Protein AF-A0A4Z2FKM9-F1 (afdb_monomer_lite)

Radius of gyration: 18.39 Å; chains: 1; bounding box: 36×56×49 Å

Sequence (130 aa):
MAAPAGRSVVFVTGNAKKLEEVIQILGDRFPYKLVSKKIDLPEYQGEPDEISIQKCKEAAQQIDGPVIVEDTCLCFKALGGLPGPYIYAELPKEVKNTISHRYRALAAMSEHFSQNNNTSPQEKKKKQED

Foldseek 3Di:
DQDDQEAEEEEEDPDPVLVVVLCVLLDPLQRHHYHYDHDDFDQDDDAPVVRLVVRLVVVCVVVVDHYDYDQDFDADVVVVGPPGSVPPDPDPPVVCVVPDCSSVVSNVVSVVNSVVSPDDPDDPPDPDDD

pLDDT: mean 80.51, std 17.55, range [37.91, 97.44]

Secondary structure (DSSP, 8-state):
-PPPTT-EEEEE-S-HHHHHHHHHHHGGGSSSEEEEE--------S-HHHHHHHHHHHHHHHHTS-EE-----EE-GGGTT-EETT------HHHHHHH--HHHHHHHHHHHHHHHTS------------

Structure (mmCIF, N/CA/C/O backbone):
data_AF-A0A4Z2FKM9-F1
#
_entry.id   AF-A0A4Z2FKM9-F1
#
loop_
_atom_site.group_PDB
_atom_site.id
_atom_site.type_symbol
_atom_site.label_atom_id
_atom_site.label_alt_id
_atom_site.label_comp_id
_atom_site.label_asym_id
_atom_site.label_entity_id
_atom_site.label_seq_id
_atom_site.pdbx_PDB_ins_code
_atom_site.Cartn_x
_atom_site.Cartn_y
_atom_site.Cartn_z
_atom_site.occupancy
_atom_site.B_iso_or_equiv
_atom_site.auth_seq_id
_atom_site.auth_comp_id
_atom_site.auth_asym_id
_atom_site.auth_atom_id
_atom_site.pdbx_PDB_model_num
ATOM 1 N N . MET A 1 1 ? -3.529 13.451 24.192 1.00 37.91 1 MET A N 1
ATOM 2 C CA . MET A 1 1 ? -4.665 12.567 24.510 1.00 37.91 1 MET A CA 1
ATOM 3 C C . MET A 1 1 ? -4.258 11.173 24.077 1.00 37.91 1 MET A C 1
ATOM 5 O O . MET A 1 1 ? -3.877 11.035 22.923 1.00 37.91 1 MET A O 1
ATOM 9 N N . ALA A 1 2 ? -4.239 10.195 24.985 1.00 38.16 2 ALA A N 1
ATOM 10 C CA . ALA A 1 2 ? -3.937 8.806 24.636 1.00 38.16 2 ALA A CA 1
ATOM 11 C C . ALA A 1 2 ? -4.970 8.303 23.612 1.00 38.16 2 ALA A C 1
ATOM 13 O O . ALA A 1 2 ? -6.164 8.573 23.771 1.00 38.16 2 ALA A O 1
ATOM 14 N N . ALA A 1 3 ? -4.527 7.643 22.539 1.00 41.94 3 ALA A N 1
ATOM 15 C CA . ALA A 1 3 ? -5.438 7.082 21.548 1.00 41.94 3 ALA A CA 1
ATOM 16 C C . ALA A 1 3 ? -6.377 6.075 22.246 1.00 41.94 3 ALA A C 1
ATOM 18 O O . ALA A 1 3 ? -5.893 5.201 22.966 1.00 41.94 3 ALA A O 1
ATOM 19 N N . PRO A 1 4 ? -7.708 6.190 22.096 1.00 48.94 4 PRO A N 1
ATOM 20 C CA . PRO A 1 4 ? -8.625 5.292 22.779 1.00 48.94 4 PRO A CA 1
ATOM 21 C C . PRO A 1 4 ? -8.477 3.879 22.213 1.00 48.94 4 PRO A C 1
ATOM 23 O O . PRO A 1 4 ? -8.456 3.685 20.994 1.00 48.94 4 PRO A O 1
ATOM 26 N N . ALA A 1 5 ? -8.404 2.899 23.112 1.00 47.72 5 ALA A N 1
ATOM 27 C CA . ALA A 1 5 ? -8.501 1.489 22.773 1.00 47.72 5 ALA A CA 1
ATOM 28 C C . ALA A 1 5 ? -9.768 1.244 21.929 1.00 47.72 5 ALA A C 1
ATOM 30 O O . ALA A 1 5 ? -10.861 1.658 22.315 1.00 47.72 5 ALA A O 1
ATOM 31 N N . GLY A 1 6 ? -9.619 0.600 20.764 1.00 60.09 6 GLY A N 1
ATOM 32 C CA . GLY A 1 6 ? -10.752 0.172 19.930 1.00 60.09 6 GLY A CA 1
ATOM 33 C C . GLY A 1 6 ? -10.965 0.907 18.600 1.00 60.09 6 GLY A C 1
ATOM 34 O O . GLY A 1 6 ? -11.980 0.669 17.947 1.00 60.09 6 GLY A O 1
ATOM 35 N N . ARG A 1 7 ? -10.038 1.760 18.140 1.00 81.19 7 ARG A N 1
ATOM 36 C CA . ARG A 1 7 ? -10.101 2.293 16.765 1.00 81.19 7 ARG A CA 1
ATOM 37 C C . ARG A 1 7 ? -9.624 1.261 15.739 1.00 81.19 7 ARG A C 1
ATOM 39 O O . ARG A 1 7 ? -8.613 0.587 15.934 1.00 81.19 7 ARG A O 1
ATOM 46 N N . SER A 1 8 ? -10.391 1.141 14.656 1.00 90.38 8 SER A N 1
ATOM 47 C CA . SER A 1 8 ? -10.109 0.239 13.538 1.00 90.38 8 SER A CA 1
ATOM 48 C C . SER A 1 8 ? -9.359 0.982 12.437 1.00 90.38 8 SER A C 1
ATOM 50 O O . SER A 1 8 ? -9.664 2.145 12.178 1.00 90.38 8 SER A O 1
ATOM 52 N N . VAL A 1 9 ? -8.438 0.304 11.760 1.00 93.12 9 VAL A N 1
ATOM 53 C CA . VAL A 1 9 ? -7.832 0.767 10.509 1.00 93.12 9 VAL A CA 1
ATOM 54 C C . VAL A 1 9 ? -8.047 -0.287 9.434 1.00 93.12 9 VAL A C 1
ATOM 56 O O . VAL A 1 9 ? -7.883 -1.485 9.679 1.00 93.12 9 VAL A O 1
ATOM 59 N N . VAL A 1 10 ? -8.467 0.150 8.250 1.00 95.19 10 VAL A N 1
ATOM 60 C CA . VAL A 1 10 ? -8.765 -0.756 7.145 1.00 95.19 10 VAL A CA 1
ATOM 61 C C . VAL A 1 10 ? -7.507 -0.999 6.320 1.00 95.19 10 VAL A C 1
ATOM 63 O O . VAL A 1 10 ? -6.986 -0.076 5.710 1.00 95.19 10 VAL A O 1
ATOM 66 N N . PHE A 1 11 ? -7.032 -2.239 6.251 1.00 95.00 11 PHE A N 1
ATOM 67 C CA . PHE A 1 11 ? -6.021 -2.636 5.279 1.00 95.00 11 PHE A CA 1
ATOM 68 C C . PHE A 1 11 ? -6.688 -3.011 3.959 1.00 95.00 11 PHE A C 1
ATOM 70 O O . PHE A 1 11 ? -7.409 -4.014 3.870 1.00 95.00 11 PHE A O 1
ATOM 77 N N . VAL A 1 12 ? -6.450 -2.196 2.936 1.00 95.44 12 VAL A N 1
ATOM 78 C CA . VAL A 1 12 ? -7.018 -2.408 1.610 1.00 95.44 12 VAL A CA 1
ATOM 79 C C . VAL A 1 12 ? -6.175 -3.415 0.846 1.00 95.44 12 VAL A C 1
ATOM 81 O O . VAL A 1 12 ? -5.051 -3.136 0.434 1.00 95.44 12 VAL A O 1
ATOM 84 N N . THR A 1 13 ? -6.723 -4.611 0.651 1.00 90.00 13 THR A N 1
ATOM 85 C CA . THR A 1 13 ? -6.070 -5.663 -0.129 1.00 90.00 13 THR A CA 1
ATOM 86 C C . THR A 1 13 ? -7.084 -6.689 -0.620 1.00 90.00 13 THR A C 1
ATOM 88 O O . THR A 1 13 ? -8.037 -7.035 0.076 1.00 90.00 13 THR A O 1
ATOM 91 N N . GLY A 1 14 ? -6.856 -7.221 -1.820 1.00 84.94 14 GLY A N 1
ATOM 92 C CA . GLY A 1 14 ? -7.512 -8.440 -2.300 1.00 84.94 14 GLY A CA 1
ATOM 93 C C . GLY A 1 14 ? -6.681 -9.710 -2.084 1.00 84.94 14 GLY A C 1
ATOM 94 O O . GLY A 1 14 ? -7.133 -10.794 -2.438 1.00 84.94 14 GLY A O 1
ATOM 95 N N . ASN A 1 15 ? -5.459 -9.594 -1.552 1.00 83.12 15 ASN A N 1
ATOM 96 C CA . ASN A 1 15 ? -4.504 -10.695 -1.437 1.00 83.12 15 ASN A CA 1
ATOM 97 C C . ASN A 1 15 ? -4.451 -11.225 0.004 1.00 83.12 15 ASN A C 1
ATOM 99 O O . ASN A 1 15 ? -3.873 -10.590 0.888 1.00 83.12 15 ASN A O 1
ATOM 103 N N . ALA A 1 16 ? -5.002 -12.423 0.216 1.00 84.50 16 ALA A N 1
ATOM 104 C CA . ALA A 1 16 ? -5.061 -13.070 1.527 1.00 84.50 16 ALA A CA 1
ATOM 105 C C . ALA A 1 16 ? -3.678 -13.298 2.165 1.00 84.50 16 ALA A C 1
ATOM 107 O O . ALA A 1 16 ? -3.533 -13.147 3.372 1.00 84.50 16 ALA A O 1
ATOM 108 N N . LYS A 1 17 ? -2.642 -13.591 1.369 1.00 82.06 17 LYS A N 1
ATOM 109 C CA . LYS A 1 17 ? -1.283 -13.796 1.896 1.00 82.06 17 LYS A CA 1
ATOM 110 C C . LYS A 1 17 ? -0.623 -12.483 2.314 1.00 82.06 17 LYS A C 1
ATOM 112 O O . LYS A 1 17 ? 0.085 -12.463 3.310 1.00 82.06 17 LYS A O 1
ATOM 117 N N . LYS A 1 18 ? -0.895 -11.372 1.610 1.00 84.00 18 LYS A N 1
ATOM 118 C CA . LYS A 1 18 ? -0.480 -10.038 2.087 1.00 84.00 18 LYS A CA 1
ATOM 119 C C . LYS A 1 18 ? -1.111 -9.734 3.443 1.00 84.00 18 LYS A C 1
ATOM 121 O O . LYS A 1 18 ? -0.424 -9.249 4.330 1.00 84.00 18 LYS A O 1
ATOM 126 N N . LEU A 1 19 ? -2.405 -10.024 3.598 1.00 88.25 19 LEU A N 1
ATOM 127 C CA . LEU A 1 19 ? -3.098 -9.832 4.869 1.00 88.25 19 LEU A CA 1
ATOM 128 C C . LEU A 1 19 ? -2.466 -10.670 5.988 1.00 88.25 19 LEU A C 1
ATOM 130 O O . LEU A 1 19 ? -2.190 -10.134 7.055 1.00 88.25 19 LEU A O 1
ATOM 134 N N . GLU A 1 20 ? -2.217 -11.954 5.733 1.00 87.19 20 GLU A N 1
ATOM 135 C CA . GLU A 1 20 ? -1.567 -12.853 6.690 1.00 87.19 20 GLU A CA 1
ATOM 136 C C . GLU A 1 20 ? -0.196 -12.319 7.128 1.00 87.19 20 GLU A C 1
ATOM 138 O O . GLU A 1 20 ? 0.062 -12.190 8.323 1.00 87.19 20 GLU A O 1
ATOM 143 N N . GLU A 1 21 ? 0.648 -11.924 6.172 1.00 85.25 21 GLU A N 1
ATOM 144 C CA . GLU A 1 21 ? 1.968 -11.356 6.456 1.00 85.25 21 GLU A CA 1
ATOM 145 C C . GLU A 1 21 ? 1.865 -10.047 7.255 1.00 85.25 21 GLU A C 1
ATOM 147 O O . GLU A 1 21 ? 2.591 -9.859 8.227 1.00 85.25 21 GLU A O 1
ATOM 152 N N . VAL A 1 22 ? 0.940 -9.149 6.901 1.00 89.31 22 VAL A N 1
ATOM 153 C CA . VAL A 1 22 ? 0.735 -7.881 7.623 1.00 89.31 22 VAL A CA 1
ATOM 154 C C . VAL A 1 22 ? 0.301 -8.137 9.065 1.00 89.31 22 VAL A C 1
ATOM 156 O O . VAL A 1 22 ? 0.837 -7.509 9.976 1.00 89.31 22 VAL A O 1
ATOM 159 N N . ILE A 1 23 ? -0.625 -9.073 9.290 1.00 89.00 23 ILE A N 1
ATOM 160 C CA . ILE A 1 23 ? -1.065 -9.457 10.638 1.00 89.00 23 ILE A CA 1
ATOM 161 C C . ILE A 1 23 ? 0.111 -10.021 11.442 1.00 89.00 23 ILE A C 1
ATOM 163 O O . ILE A 1 23 ? 0.302 -9.623 12.588 1.00 89.00 23 ILE A O 1
ATOM 167 N N . GLN A 1 24 ? 0.926 -10.895 10.843 1.00 87.44 24 GLN A N 1
ATOM 168 C CA . GLN A 1 24 ? 2.103 -11.467 11.504 1.00 87.44 24 GLN A CA 1
ATOM 169 C C . GLN A 1 24 ? 3.153 -10.406 11.860 1.00 87.44 24 GLN A C 1
ATOM 171 O O . GLN A 1 24 ? 3.755 -10.479 12.930 1.00 87.44 24 GLN A O 1
ATOM 176 N N . ILE A 1 25 ? 3.379 -9.421 10.984 1.00 87.25 25 ILE A N 1
ATOM 177 C CA . ILE A 1 25 ? 4.391 -8.376 11.199 1.00 87.25 25 ILE A CA 1
ATOM 178 C C . ILE A 1 25 ? 3.938 -7.366 12.255 1.00 87.25 25 ILE A C 1
ATOM 180 O O . ILE A 1 25 ? 4.723 -7.000 13.130 1.00 87.25 25 ILE A O 1
ATOM 184 N N . LEU A 1 26 ? 2.690 -6.900 12.164 1.00 86.94 26 LEU A N 1
ATOM 185 C CA . LEU A 1 26 ? 2.143 -5.909 13.091 1.00 86.94 26 LEU A CA 1
ATOM 186 C C . LEU A 1 26 ? 1.908 -6.516 14.481 1.00 86.94 26 LEU A C 1
ATOM 188 O O . LEU A 1 26 ? 2.245 -5.890 15.491 1.00 86.94 26 LEU A O 1
ATOM 192 N N . GLY A 1 27 ? 1.396 -7.751 14.525 1.00 80.12 27 GLY A N 1
ATOM 193 C CA . GLY A 1 27 ? 1.144 -8.506 15.749 1.00 80.12 27 GLY A CA 1
ATOM 194 C C . GLY A 1 27 ? 0.397 -7.703 16.818 1.00 80.12 27 GLY A C 1
ATOM 195 O O . GLY A 1 27 ? -0.338 -6.760 16.525 1.00 80.12 27 GLY A O 1
ATOM 196 N N . ASP A 1 28 ? 0.644 -8.043 18.082 1.00 80.81 28 ASP A N 1
ATOM 197 C CA . ASP A 1 28 ? -0.014 -7.404 19.232 1.00 80.81 28 ASP A CA 1
ATOM 198 C C . ASP A 1 28 ? 0.550 -6.012 19.573 1.00 80.81 28 ASP A C 1
ATOM 200 O O . ASP A 1 28 ? 0.038 -5.318 20.450 1.00 80.81 28 ASP A O 1
ATOM 204 N N . ARG A 1 29 ? 1.637 -5.593 18.910 1.00 78.50 29 ARG A N 1
ATOM 205 C CA . ARG A 1 29 ? 2.305 -4.307 19.177 1.00 78.50 29 ARG A CA 1
ATOM 206 C C . ARG A 1 29 ? 1.627 -3.141 18.476 1.00 78.50 29 ARG A C 1
ATOM 208 O O . ARG A 1 29 ? 1.752 -1.998 18.927 1.00 78.50 29 ARG A O 1
ATOM 215 N N . PHE A 1 30 ? 0.928 -3.414 17.382 1.00 86.75 30 PHE A N 1
ATOM 216 C CA . PHE A 1 30 ? 0.214 -2.390 16.649 1.00 86.75 30 PHE A CA 1
ATOM 217 C C . PHE A 1 30 ? -1.059 -1.988 17.410 1.00 86.75 30 PHE A C 1
ATOM 219 O O . PHE A 1 30 ? -1.922 -2.826 17.662 1.00 86.75 30 PHE A O 1
ATOM 226 N N . PRO A 1 31 ? -1.215 -0.709 17.787 1.00 87.81 31 PRO A N 1
ATOM 227 C CA . PRO A 1 31 ? -2.236 -0.309 18.755 1.00 87.81 31 PRO A CA 1
ATOM 228 C C . PRO A 1 31 ? -3.660 -0.205 18.183 1.00 87.81 31 PRO A C 1
ATOM 230 O O . PRO A 1 31 ? -4.582 0.184 18.901 1.00 87.81 31 PRO A O 1
ATOM 233 N N . TYR A 1 32 ? -3.855 -0.511 16.898 1.00 88.44 32 TYR A N 1
ATOM 234 C CA . TYR A 1 32 ? -5.142 -0.404 16.214 1.00 88.44 32 TYR A CA 1
ATOM 235 C C . TYR A 1 32 ? -5.623 -1.766 15.723 1.00 88.44 32 TYR A C 1
ATOM 237 O O . TYR A 1 32 ? -4.837 -2.606 15.287 1.00 88.44 32 TYR A O 1
ATOM 245 N N . LYS A 1 33 ? -6.944 -1.963 15.715 1.00 89.69 33 LYS A N 1
ATOM 246 C CA . LYS A 1 33 ? -7.542 -3.170 15.141 1.00 89.69 33 LYS A CA 1
ATOM 247 C C . LYS A 1 33 ? -7.443 -3.114 13.618 1.00 89.69 33 LYS A C 1
ATOM 249 O O . LYS A 1 33 ? -8.060 -2.251 12.995 1.00 89.69 33 LYS A O 1
ATOM 254 N N . LEU A 1 34 ? -6.723 -4.054 13.015 1.00 89.81 34 LEU A N 1
ATOM 255 C CA . LEU A 1 34 ? -6.648 -4.178 11.562 1.00 89.81 34 LEU A CA 1
ATOM 256 C C . LEU A 1 34 ? -7.905 -4.871 11.016 1.00 89.81 34 LEU A C 1
ATOM 258 O O . LEU A 1 34 ? -8.268 -5.959 11.461 1.00 89.81 34 LEU A O 1
ATOM 262 N N . VAL A 1 35 ? -8.565 -4.258 10.036 1.00 92.19 35 VAL A N 1
ATOM 263 C CA . VAL A 1 35 ? -9.703 -4.840 9.311 1.00 92.19 35 VAL A CA 1
ATOM 264 C C . VAL A 1 35 ? -9.338 -4.924 7.839 1.00 92.19 35 VAL A C 1
ATOM 266 O O . VAL A 1 35 ? -8.987 -3.917 7.244 1.00 92.19 35 VAL A O 1
ATOM 269 N N . SER A 1 36 ? -9.426 -6.093 7.213 1.00 93.75 36 SER A N 1
ATOM 270 C CA . SER A 1 36 ? -9.191 -6.182 5.770 1.00 93.75 36 SER A CA 1
ATOM 271 C C . SER A 1 36 ? -10.462 -5.876 4.990 1.00 93.75 36 SER A C 1
ATOM 273 O O . SER A 1 36 ? -11.527 -6.404 5.312 1.00 93.75 36 SER A O 1
ATOM 275 N N . LYS A 1 37 ? -10.350 -5.055 3.945 1.00 94.88 37 LYS A N 1
ATOM 276 C CA . LYS A 1 37 ? -11.398 -4.906 2.932 1.00 94.88 37 LYS A CA 1
ATOM 277 C C . LYS A 1 37 ? -10.776 -4.935 1.544 1.00 94.88 37 LYS A C 1
ATOM 279 O O . LYS A 1 37 ? -9.748 -4.308 1.301 1.00 94.88 37 LYS A O 1
ATOM 284 N N . LYS A 1 38 ? -11.439 -5.630 0.625 1.00 94.50 38 LYS A N 1
ATOM 285 C CA . LYS A 1 38 ? -11.156 -5.527 -0.803 1.00 94.50 38 LYS A CA 1
ATOM 286 C C . LYS A 1 38 ? -12.063 -4.442 -1.377 1.00 94.50 38 LYS A C 1
ATOM 288 O O . LYS A 1 38 ? -13.278 -4.615 -1.380 1.00 94.50 38 LYS A O 1
ATOM 293 N N . ILE A 1 39 ? -11.463 -3.352 -1.834 1.00 93.44 39 ILE A N 1
ATOM 294 C CA . ILE A 1 39 ? -12.120 -2.322 -2.643 1.00 93.44 39 ILE A CA 1
ATOM 295 C C . ILE A 1 39 ? -11.393 -2.228 -3.979 1.00 93.44 39 ILE A C 1
ATOM 297 O O . ILE A 1 39 ? -10.229 -2.630 -4.070 1.00 93.44 39 ILE A O 1
ATOM 301 N N . ASP A 1 40 ? -12.097 -1.756 -4.999 1.00 92.56 40 ASP A N 1
ATOM 302 C CA . ASP A 1 40 ? -11.502 -1.542 -6.310 1.00 92.56 40 ASP A CA 1
ATOM 303 C C . ASP A 1 40 ? -10.865 -0.153 -6.339 1.00 92.56 40 ASP A C 1
ATOM 305 O O . ASP A 1 40 ? -11.519 0.852 -6.054 1.00 92.56 40 ASP A O 1
ATOM 309 N N . LEU A 1 41 ? -9.566 -0.115 -6.615 1.00 91.12 41 LEU A N 1
ATOM 310 C CA . LEU A 1 41 ? -8.793 1.115 -6.697 1.00 91.12 41 LEU A CA 1
ATOM 311 C C . LEU A 1 41 ? -8.103 1.146 -8.055 1.00 91.12 41 LEU A C 1
ATOM 313 O O . LEU A 1 41 ? -7.545 0.126 -8.467 1.00 91.12 41 LEU A O 1
ATOM 317 N N . PRO A 1 42 ? -8.099 2.294 -8.742 1.00 90.19 42 PRO A N 1
ATOM 318 C CA . PRO A 1 42 ? -7.337 2.433 -9.971 1.00 90.19 42 PRO A CA 1
ATOM 319 C C . PRO A 1 42 ? -5.834 2.270 -9.695 1.00 90.19 42 PRO A C 1
ATOM 321 O O . PRO A 1 42 ? -5.315 2.705 -8.665 1.00 90.19 42 PRO A O 1
ATOM 324 N N . GLU A 1 43 ? -5.126 1.665 -10.646 1.00 88.94 43 GLU A N 1
ATOM 325 C CA . GLU A 1 43 ? -3.663 1.614 -10.642 1.00 88.94 43 GLU A CA 1
ATOM 326 C C . GLU A 1 43 ? -3.131 2.873 -11.338 1.00 88.94 43 GLU A C 1
ATOM 328 O O . GLU A 1 43 ? -3.198 3.013 -12.563 1.00 88.94 43 GLU A O 1
ATOM 333 N N . TYR A 1 44 ? -2.669 3.829 -10.533 1.00 91.19 44 TYR A N 1
ATOM 334 C CA . TYR A 1 44 ? -2.145 5.105 -11.012 1.00 91.19 44 TYR A CA 1
ATOM 335 C C . TYR A 1 44 ? -0.753 4.950 -11.642 1.00 91.19 44 TYR A C 1
ATOM 337 O O . TYR A 1 44 ? -0.006 4.020 -11.344 1.00 91.19 44 TYR A O 1
ATOM 345 N N . GLN A 1 45 ? -0.395 5.899 -12.505 1.00 90.31 45 GLN A N 1
ATOM 346 C CA . GLN A 1 45 ? 0.945 6.035 -13.078 1.00 90.31 45 GLN A CA 1
ATOM 347 C C . GLN A 1 45 ? 1.608 7.295 -12.517 1.00 90.31 45 GLN A C 1
ATOM 349 O O . GLN A 1 45 ? 0.912 8.262 -12.212 1.00 90.31 45 GLN A O 1
ATOM 354 N N . GLY A 1 46 ? 2.934 7.293 -12.402 1.00 91.81 46 GLY A N 1
ATOM 355 C CA . GLY A 1 46 ? 3.702 8.393 -11.821 1.00 91.81 46 GLY A CA 1
ATOM 356 C C . GLY A 1 46 ? 4.861 7.897 -10.965 1.00 91.81 46 GLY A C 1
ATOM 357 O O . GLY A 1 46 ? 5.305 6.751 -11.096 1.00 91.81 46 GLY A O 1
ATOM 358 N N . GLU A 1 47 ? 5.344 8.763 -10.081 1.00 92.81 47 GLU A N 1
ATOM 359 C CA . GLU A 1 47 ? 6.364 8.378 -9.110 1.00 92.81 47 GLU A CA 1
ATOM 360 C C . GLU A 1 47 ? 5.761 7.503 -7.993 1.00 92.81 47 GLU A C 1
ATOM 362 O O . GLU A 1 47 ? 4.596 7.689 -7.625 1.00 9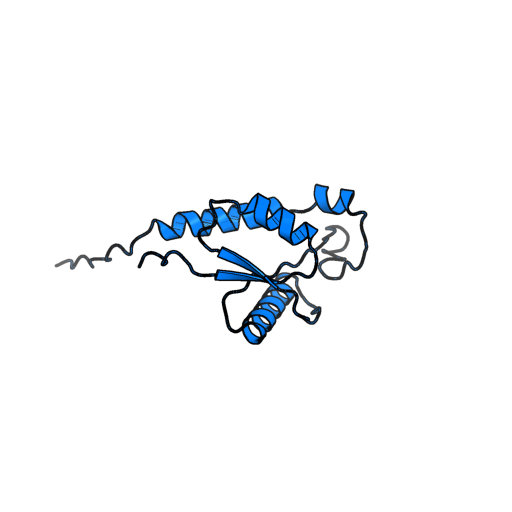2.81 47 GLU A O 1
ATOM 367 N N . PRO A 1 48 ? 6.524 6.556 -7.408 1.00 91.75 48 PRO A N 1
ATOM 368 C CA . PRO A 1 48 ? 6.013 5.629 -6.392 1.00 91.75 48 PRO A CA 1
ATOM 369 C C . PRO A 1 48 ? 5.273 6.294 -5.223 1.00 91.75 48 PRO A C 1
ATOM 371 O O . PRO A 1 48 ? 4.236 5.795 -4.774 1.00 91.75 48 PRO A O 1
ATOM 374 N N . ASP A 1 49 ? 5.792 7.425 -4.744 1.00 93.62 49 ASP A N 1
ATOM 375 C CA . ASP A 1 49 ? 5.208 8.169 -3.628 1.00 93.62 49 ASP A CA 1
ATOM 376 C C . ASP A 1 49 ? 3.870 8.807 -4.023 1.00 93.62 49 ASP A C 1
ATOM 378 O O . ASP A 1 49 ? 2.901 8.746 -3.265 1.00 93.62 49 ASP A O 1
ATOM 382 N N . GLU A 1 50 ? 3.786 9.371 -5.228 1.00 95.44 50 GLU A N 1
ATOM 383 C CA . GLU A 1 50 ? 2.569 9.995 -5.753 1.00 95.44 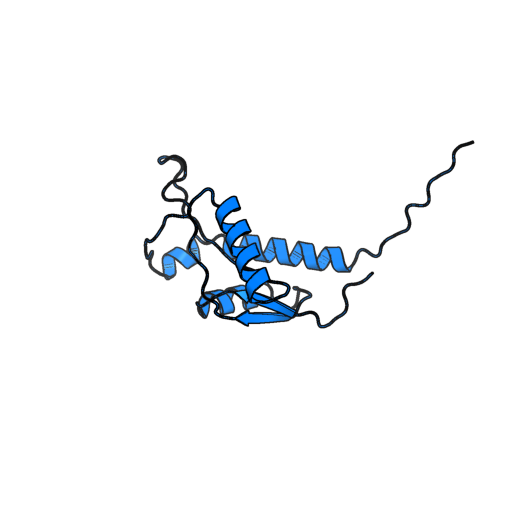50 GLU A CA 1
ATOM 384 C C . GLU A 1 50 ? 1.462 8.957 -5.938 1.00 95.44 50 GLU A C 1
ATOM 386 O O . GLU A 1 50 ? 0.339 9.166 -5.470 1.00 95.44 50 GLU A O 1
ATOM 391 N N . ILE A 1 51 ? 1.806 7.808 -6.529 1.00 94.31 51 ILE A N 1
ATOM 392 C CA . ILE A 1 51 ? 0.903 6.664 -6.699 1.00 94.31 51 ILE A CA 1
ATOM 393 C C . ILE A 1 51 ? 0.358 6.220 -5.338 1.00 94.31 51 ILE A C 1
ATOM 395 O O . ILE A 1 51 ? -0.860 6.145 -5.155 1.00 94.31 51 ILE A O 1
ATOM 399 N N . SER A 1 52 ? 1.245 6.004 -4.361 1.00 94.06 52 SER A N 1
ATOM 400 C CA . SER A 1 52 ? 0.868 5.542 -3.019 1.00 94.06 52 SER A CA 1
ATOM 401 C C . SER A 1 52 ? -0.050 6.542 -2.305 1.00 94.06 52 SER A C 1
ATOM 403 O O . SER A 1 52 ? -1.046 6.157 -1.686 1.00 94.06 52 SER A O 1
ATOM 405 N N . ILE A 1 53 ? 0.247 7.845 -2.405 1.00 96.12 53 ILE A N 1
ATOM 406 C CA . ILE A 1 53 ? -0.574 8.916 -1.823 1.00 96.12 53 ILE A CA 1
ATOM 407 C C . ILE A 1 53 ? -1.955 8.951 -2.475 1.00 96.12 53 ILE A C 1
ATOM 409 O O . ILE A 1 53 ? -2.962 9.062 -1.771 1.00 96.12 53 ILE A O 1
ATOM 413 N N . GLN A 1 54 ? -2.022 8.875 -3.803 1.00 96.69 54 GLN A N 1
ATOM 414 C CA . GLN A 1 54 ? -3.280 8.955 -4.537 1.00 96.69 54 GLN A CA 1
ATOM 415 C C . GLN A 1 54 ? -4.165 7.736 -4.251 1.00 96.69 54 GLN A C 1
ATOM 417 O O . GLN A 1 54 ? -5.337 7.901 -3.913 1.00 96.69 54 GLN A O 1
ATOM 422 N N . LYS A 1 55 ? -3.576 6.534 -4.243 1.00 95.81 55 LYS A N 1
ATOM 423 C CA . LYS A 1 55 ? -4.235 5.283 -3.843 1.00 95.81 55 LYS A CA 1
ATOM 424 C C . LYS A 1 55 ? -4.777 5.344 -2.421 1.00 95.81 55 LYS A C 1
ATOM 426 O O . LYS A 1 55 ? -5.914 4.948 -2.177 1.00 95.81 55 LYS A O 1
ATOM 431 N N . CYS A 1 56 ? -3.995 5.883 -1.487 1.00 96.94 56 CYS A N 1
ATOM 432 C CA . CYS A 1 56 ? -4.416 6.041 -0.098 1.00 96.94 56 CYS A CA 1
ATOM 433 C C . CYS A 1 56 ? -5.583 7.030 0.042 1.00 96.94 56 CYS A C 1
ATOM 435 O O . CYS A 1 56 ? -6.538 6.755 0.766 1.00 96.94 56 CYS A O 1
ATOM 437 N N . LYS A 1 57 ? -5.540 8.160 -0.677 1.00 97.38 57 LYS A N 1
ATOM 438 C CA . LYS A 1 57 ? -6.619 9.162 -0.675 1.00 97.38 57 LYS A CA 1
ATOM 439 C C . LYS A 1 57 ? -7.925 8.594 -1.222 1.00 97.38 57 LYS A C 1
ATOM 441 O O . LYS A 1 57 ? -8.954 8.752 -0.575 1.00 97.38 57 LYS A O 1
ATOM 446 N N . GLU A 1 58 ? -7.873 7.916 -2.364 1.00 97.44 58 GLU A N 1
ATOM 447 C CA . GLU A 1 58 ? -9.041 7.272 -2.974 1.00 97.44 58 GLU A CA 1
ATOM 448 C C . GLU A 1 58 ? -9.623 6.197 -2.043 1.00 97.44 58 GLU A C 1
ATOM 450 O O . GLU A 1 58 ? -10.818 6.186 -1.754 1.00 97.44 58 GLU A O 1
ATOM 455 N N . ALA A 1 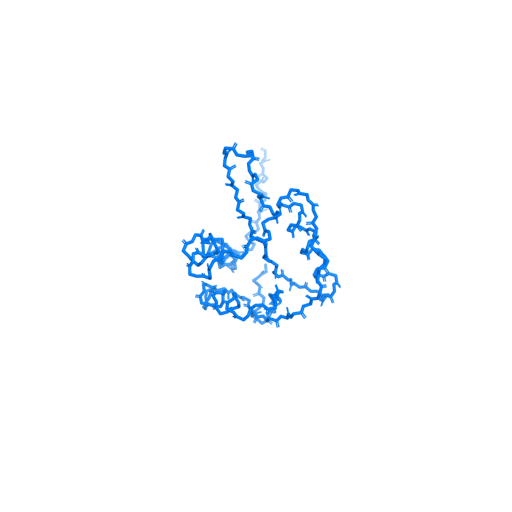59 ? -8.763 5.352 -1.465 1.00 97.25 59 ALA A N 1
ATOM 456 C CA . ALA A 1 59 ? -9.175 4.363 -0.476 1.00 97.25 59 ALA A CA 1
ATOM 457 C C . ALA A 1 59 ? -9.867 4.996 0.737 1.00 97.25 59 ALA A C 1
ATOM 459 O O . ALA A 1 59 ? -10.911 4.514 1.173 1.00 97.25 59 ALA A O 1
ATOM 460 N N . ALA A 1 60 ? -9.299 6.073 1.281 1.00 97.31 60 ALA A N 1
ATOM 461 C CA . ALA A 1 60 ? -9.864 6.780 2.424 1.00 97.31 60 ALA A CA 1
ATOM 462 C C . ALA A 1 60 ? -11.229 7.396 2.090 1.00 97.31 60 ALA A C 1
ATOM 464 O O . ALA A 1 60 ? -12.128 7.346 2.926 1.00 97.31 60 ALA A O 1
ATOM 465 N N . GLN A 1 61 ? -11.395 7.932 0.875 1.00 97.31 61 GLN A N 1
ATOM 466 C CA . GLN A 1 61 ? -12.667 8.478 0.397 1.00 97.31 61 GLN A CA 1
ATOM 467 C C . GLN A 1 61 ? -13.742 7.396 0.266 1.00 97.31 61 GLN A C 1
ATOM 469 O O . GLN A 1 61 ? -14.859 7.598 0.731 1.00 97.31 61 GLN A O 1
ATOM 474 N N . GLN A 1 62 ? -13.414 6.237 -0.311 1.00 97.19 62 GLN A N 1
ATOM 475 C CA . GLN A 1 62 ? -14.376 5.139 -0.468 1.00 97.19 62 GLN A CA 1
ATOM 476 C C . GLN A 1 62 ? -14.737 4.457 0.861 1.00 97.19 62 GLN A C 1
ATOM 478 O O . GLN A 1 62 ? -15.862 3.991 1.039 1.00 97.19 62 GLN A O 1
ATOM 483 N N . ILE A 1 63 ? -13.781 4.351 1.789 1.00 95.75 63 ILE A N 1
ATOM 484 C CA . ILE A 1 63 ? -13.981 3.709 3.097 1.00 95.75 63 ILE A CA 1
ATOM 485 C C . ILE A 1 63 ? -14.613 4.652 4.126 1.00 95.75 63 ILE A C 1
ATOM 487 O O . ILE A 1 63 ? -15.218 4.155 5.077 1.00 95.75 63 ILE A O 1
ATOM 491 N N . ASP A 1 64 ? -14.464 5.966 3.944 1.00 95.31 64 ASP A N 1
ATOM 492 C CA . ASP A 1 64 ? -14.806 7.005 4.920 1.00 95.31 64 ASP A CA 1
ATOM 493 C C . ASP A 1 64 ? -14.159 6.740 6.292 1.00 95.31 64 ASP A C 1
ATOM 495 O O . ASP A 1 64 ? -14.806 6.589 7.331 1.00 95.31 64 ASP A O 1
ATOM 499 N N . GLY A 1 65 ? -12.832 6.584 6.296 1.00 92.88 65 GLY A N 1
ATOM 500 C CA . GLY A 1 65 ? -12.109 6.307 7.531 1.00 92.88 65 GLY A CA 1
ATOM 501 C C . GLY A 1 65 ? -10.620 6.013 7.368 1.00 92.88 65 GLY A C 1
ATOM 502 O O . GLY A 1 65 ? -10.067 6.134 6.275 1.00 92.88 65 GLY A O 1
ATOM 503 N N . PRO A 1 66 ? -9.945 5.626 8.468 1.00 94.81 66 PRO A N 1
ATOM 504 C CA . PRO A 1 66 ? -8.524 5.304 8.449 1.00 94.81 66 PRO A CA 1
ATOM 505 C C . PRO A 1 66 ? -8.242 4.069 7.592 1.00 94.81 66 PRO A C 1
ATOM 507 O O . PRO A 1 66 ? -8.800 2.994 7.832 1.00 94.81 66 PRO A O 1
ATOM 510 N N . VAL A 1 67 ? -7.321 4.211 6.642 1.00 96.00 67 VAL A N 1
ATOM 511 C CA . VAL A 1 67 ? -6.905 3.144 5.729 1.00 96.00 67 VAL A CA 1
ATOM 512 C C . VAL A 1 67 ? -5.388 2.972 5.720 1.00 96.00 67 VAL A C 1
ATOM 514 O O . VAL A 1 67 ? -4.635 3.907 5.981 1.00 96.00 67 VAL A O 1
ATOM 517 N N . ILE A 1 68 ? -4.951 1.764 5.385 1.00 94.25 68 ILE A N 1
ATOM 518 C CA . ILE A 1 68 ? -3.590 1.426 4.980 1.00 94.25 68 ILE A CA 1
ATOM 519 C C . ILE A 1 68 ? -3.703 0.805 3.590 1.00 94.25 68 ILE A C 1
ATOM 521 O O . ILE A 1 68 ? -4.443 -0.161 3.391 1.00 94.25 68 ILE A O 1
ATOM 525 N N . VAL A 1 69 ? -2.954 1.356 2.642 1.00 93.56 69 VAL A N 1
ATOM 526 C CA . VAL A 1 69 ? -2.737 0.786 1.309 1.00 93.56 69 VAL A CA 1
ATOM 527 C C . VAL A 1 69 ? -1.276 0.363 1.186 1.00 93.56 69 VAL A C 1
ATOM 529 O O . VAL A 1 69 ? -0.428 0.806 1.959 1.00 93.56 69 VAL A O 1
ATOM 532 N N . GLU A 1 70 ? -0.974 -0.505 0.227 1.00 88.94 70 GLU A N 1
ATOM 533 C CA . GLU A 1 70 ? 0.392 -0.959 -0.026 1.00 88.94 70 GLU A CA 1
ATOM 534 C C . GLU A 1 70 ? 0.655 -1.048 -1.530 1.00 88.94 70 GLU A C 1
ATOM 536 O O . GLU A 1 70 ? 0.007 -1.838 -2.223 1.00 88.94 70 GLU A O 1
ATOM 541 N N . ASP A 1 71 ? 1.680 -0.330 -1.985 1.00 87.12 71 ASP A N 1
ATOM 542 C CA . ASP A 1 71 ? 2.272 -0.469 -3.312 1.00 87.12 71 ASP A CA 1
ATOM 543 C C . ASP A 1 71 ? 3.683 -1.050 -3.212 1.00 87.12 71 ASP A C 1
ATOM 545 O O . ASP A 1 71 ? 4.412 -0.859 -2.238 1.00 87.12 71 ASP A O 1
ATOM 549 N N . THR A 1 72 ? 4.067 -1.843 -4.206 1.00 84.44 72 THR A N 1
ATOM 550 C CA . THR A 1 72 ? 5.375 -2.502 -4.247 1.00 84.44 72 THR A CA 1
ATOM 551 C C . THR A 1 72 ? 6.020 -2.221 -5.590 1.00 84.44 72 THR A C 1
ATOM 553 O O . THR A 1 72 ? 5.460 -2.571 -6.623 1.00 84.44 72 THR A O 1
ATOM 556 N N . CYS A 1 73 ? 7.218 -1.642 -5.561 1.00 87.50 73 CYS A N 1
ATOM 557 C CA . CYS A 1 73 ? 8.004 -1.338 -6.752 1.00 87.50 73 CYS A CA 1
ATOM 558 C C . CYS A 1 73 ? 9.236 -2.246 -6.842 1.00 87.50 73 CYS A C 1
ATOM 560 O O . CYS A 1 73 ? 9.780 -2.670 -5.819 1.00 87.50 73 CYS A O 1
ATOM 562 N N . LEU A 1 74 ? 9.711 -2.494 -8.064 1.00 86.94 74 LEU A N 1
ATOM 563 C CA . LEU A 1 74 ? 11.018 -3.104 -8.317 1.00 86.94 74 LEU A CA 1
ATOM 564 C C . LEU A 1 74 ? 11.872 -2.134 -9.129 1.00 86.94 74 LEU A C 1
ATOM 566 O O . LEU A 1 74 ? 11.603 -1.909 -10.306 1.00 86.94 74 LEU A O 1
ATOM 570 N N . CYS A 1 75 ? 12.912 -1.581 -8.506 1.00 89.81 75 CYS A N 1
ATOM 571 C CA . CYS A 1 75 ? 13.681 -0.490 -9.098 1.00 89.81 75 CYS A CA 1
ATOM 572 C C . CYS A 1 75 ? 15.102 -0.935 -9.459 1.00 89.81 75 CYS A C 1
ATOM 574 O O . CYS A 1 75 ? 15.928 -1.172 -8.572 1.00 89.81 75 CYS A O 1
ATOM 576 N N . PHE A 1 76 ? 15.426 -1.021 -10.752 1.00 90.25 76 PHE A N 1
ATOM 577 C CA . PHE A 1 76 ? 16.788 -1.316 -11.199 1.00 90.25 76 PHE A CA 1
ATOM 578 C C . PHE A 1 76 ? 17.574 -0.023 -11.395 1.00 90.25 76 PHE A C 1
ATOM 580 O O . PHE A 1 76 ? 17.245 0.800 -12.246 1.00 90.25 76 PHE A O 1
ATOM 587 N N . LYS A 1 77 ? 18.670 0.138 -10.641 1.00 93.00 77 LYS A N 1
ATOM 588 C CA . LYS A 1 77 ? 19.532 1.332 -10.725 1.00 93.00 77 LYS A CA 1
ATOM 589 C C . LYS A 1 77 ? 20.042 1.590 -12.147 1.00 93.00 77 LYS A C 1
ATOM 591 O O . LYS A 1 77 ? 20.030 2.727 -12.596 1.00 93.00 77 LYS A O 1
ATOM 596 N N . ALA A 1 78 ? 20.441 0.534 -12.861 1.00 95.38 78 ALA A N 1
ATOM 597 C CA . ALA A 1 78 ? 20.940 0.629 -14.235 1.00 95.38 78 ALA A CA 1
ATOM 598 C C . ALA A 1 78 ? 19.875 1.094 -15.245 1.00 95.38 78 ALA A C 1
ATOM 600 O O . ALA A 1 78 ? 20.227 1.595 -16.306 1.00 95.38 78 ALA A O 1
ATOM 601 N N . LEU A 1 79 ? 18.590 0.948 -14.909 1.00 92.50 79 LEU A N 1
ATOM 602 C CA . LEU A 1 79 ? 17.463 1.394 -15.729 1.00 92.50 79 LEU A CA 1
ATOM 603 C C . LEU A 1 79 ? 16.827 2.678 -15.177 1.00 92.50 79 LEU A C 1
ATOM 605 O O . LEU A 1 79 ? 15.646 2.927 -15.401 1.00 92.50 79 LEU A O 1
ATOM 609 N N . GLY A 1 80 ? 17.569 3.464 -14.390 1.00 91.62 80 GLY A N 1
ATOM 610 C CA . GLY A 1 80 ? 17.051 4.708 -13.816 1.00 91.62 80 GLY A CA 1
ATOM 611 C C . GLY A 1 80 ? 15.880 4.502 -12.852 1.00 91.62 80 GLY A C 1
ATOM 612 O O . GLY A 1 80 ? 15.039 5.378 -12.725 1.00 91.62 80 GLY A O 1
ATOM 613 N N . GLY A 1 81 ? 15.797 3.341 -12.193 1.00 89.88 81 GLY A N 1
ATOM 614 C CA . GLY A 1 81 ? 14.702 3.007 -11.280 1.00 89.88 81 GLY A CA 1
ATOM 615 C C . GLY A 1 81 ? 13.546 2.245 -11.929 1.00 89.88 81 GLY A C 1
ATOM 616 O O . GLY A 1 81 ? 12.671 1.771 -11.211 1.00 89.88 81 GLY A O 1
ATOM 617 N N . LEU A 1 82 ? 13.569 2.034 -13.247 1.00 90.94 82 LEU A N 1
ATOM 618 C CA . LEU A 1 82 ? 12.593 1.184 -13.929 1.00 90.94 82 LEU A CA 1
ATOM 619 C C . LEU A 1 82 ? 12.810 -0.313 -13.616 1.00 90.94 82 LEU A C 1
ATOM 621 O O . LEU A 1 82 ? 13.926 -0.715 -13.271 1.00 90.94 82 LEU A O 1
ATOM 625 N N . PRO A 1 83 ? 11.767 -1.158 -13.736 1.00 90.69 83 PRO A N 1
ATOM 626 C CA . PRO A 1 83 ? 10.381 -0.815 -14.096 1.00 90.69 83 PRO A CA 1
ATOM 627 C C . PRO A 1 83 ? 9.616 -0.044 -13.011 1.00 90.69 83 PRO A C 1
ATOM 629 O O . PRO A 1 83 ? 8.558 0.501 -13.299 1.00 90.69 83 PRO A O 1
ATOM 632 N N . GLY A 1 84 ? 10.140 0.049 -11.788 1.00 90.56 84 GLY A N 1
ATOM 633 C CA . GLY A 1 84 ? 9.565 0.871 -10.728 1.00 90.56 84 GLY A CA 1
ATOM 634 C C . GLY A 1 84 ? 8.152 0.402 -10.354 1.00 90.56 84 GLY A C 1
ATOM 635 O O . GLY A 1 84 ? 7.982 -0.796 -10.093 1.00 90.56 84 GLY A O 1
ATOM 636 N N . PRO A 1 85 ? 7.148 1.297 -10.319 1.00 88.88 85 PRO A N 1
ATOM 637 C CA . PRO A 1 85 ? 5.758 0.938 -10.028 1.00 88.88 85 PRO A CA 1
ATOM 638 C C . PRO A 1 85 ? 5.072 0.208 -11.192 1.00 88.88 85 PRO A C 1
ATOM 640 O O . PRO A 1 85 ? 4.057 -0.450 -10.997 1.00 88.88 85 PRO A O 1
ATOM 643 N N . TYR A 1 86 ? 5.648 0.254 -12.397 1.00 85.31 86 TYR A N 1
ATOM 644 C CA . TYR A 1 86 ? 5.083 -0.350 -13.608 1.00 85.31 86 TYR A CA 1
ATOM 645 C C . TYR A 1 86 ? 5.371 -1.851 -13.731 1.00 85.31 86 TYR A C 1
ATOM 647 O O . TYR A 1 86 ? 5.116 -2.461 -14.771 1.00 85.31 86 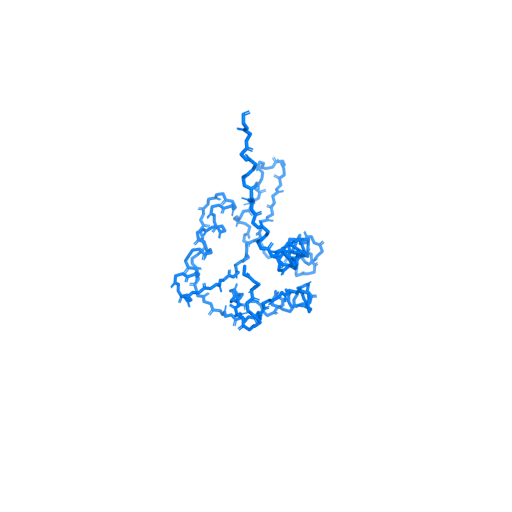TYR A O 1
ATOM 655 N N . ILE A 1 87 ? 5.940 -2.467 -12.691 1.00 79.94 87 ILE A N 1
ATOM 656 C CA . ILE A 1 87 ? 6.222 -3.898 -12.665 1.00 79.94 87 ILE A CA 1
ATOM 657 C C . ILE A 1 87 ? 4.912 -4.702 -12.633 1.00 79.94 87 ILE A C 1
ATOM 659 O O . ILE A 1 87 ? 4.416 -5.100 -11.586 1.00 79.94 87 ILE A O 1
ATOM 663 N N . TYR A 1 88 ? 4.392 -5.042 -13.811 1.00 59.94 88 TYR A N 1
ATOM 664 C CA . TYR A 1 88 ? 3.338 -6.052 -13.968 1.00 59.94 88 TYR A CA 1
ATOM 665 C C . TYR A 1 88 ? 3.922 -7.465 -14.143 1.00 59.94 88 TYR A C 1
ATOM 667 O O . TYR A 1 88 ? 3.325 -8.339 -14.764 1.00 59.94 88 TYR A O 1
ATOM 675 N N . ALA A 1 89 ? 5.138 -7.699 -13.639 1.00 53.03 89 ALA A N 1
ATOM 676 C CA . ALA A 1 89 ? 5.762 -9.008 -13.722 1.00 53.03 89 ALA A CA 1
ATOM 677 C C . ALA A 1 89 ? 5.344 -9.858 -12.519 1.00 53.03 89 ALA A C 1
ATOM 679 O O . ALA A 1 89 ? 5.616 -9.549 -11.347 1.00 53.03 89 ALA A O 1
ATOM 680 N N . GLU A 1 90 ? 4.708 -10.984 -12.807 1.00 53.75 90 GLU A N 1
ATOM 681 C CA . GLU A 1 90 ? 4.589 -12.079 -11.860 1.00 53.75 90 GLU A CA 1
ATOM 682 C C . GLU A 1 90 ? 5.971 -12.700 -11.633 1.00 53.75 90 GLU A C 1
ATOM 684 O O . GLU A 1 90 ? 6.339 -13.711 -12.218 1.00 53.75 90 GLU A O 1
ATOM 689 N N . LEU A 1 91 ? 6.775 -12.087 -10.760 1.00 65.56 91 LEU A N 1
ATOM 690 C CA . LEU A 1 91 ? 7.822 -12.849 -10.087 1.00 65.56 91 LEU A CA 1
ATOM 691 C C . LEU A 1 91 ? 7.148 -14.006 -9.327 1.00 65.56 91 LEU A C 1
ATOM 693 O O . LEU A 1 91 ? 6.106 -13.764 -8.695 1.00 65.56 91 LEU A O 1
ATOM 697 N N . PRO A 1 92 ? 7.738 -15.218 -9.338 1.00 69.38 92 PRO A N 1
ATOM 698 C CA . PRO A 1 92 ? 7.274 -16.315 -8.505 1.00 69.38 92 PRO A CA 1
ATOM 699 C C . PRO A 1 92 ? 7.098 -15.842 -7.067 1.00 69.38 92 PRO A C 1
ATOM 701 O O . PRO A 1 92 ? 7.885 -15.032 -6.556 1.00 69.38 92 PRO A O 1
ATOM 704 N N . LYS A 1 93 ? 6.038 -16.319 -6.420 1.00 64.62 93 LYS A N 1
ATOM 705 C CA . LYS A 1 93 ? 5.651 -15.864 -5.085 1.00 64.62 93 LYS A CA 1
ATOM 706 C C . LYS A 1 93 ? 6.811 -16.002 -4.090 1.00 64.62 93 LYS A C 1
ATOM 708 O O . LYS A 1 93 ? 6.997 -15.139 -3.237 1.00 64.62 93 LYS A O 1
ATOM 713 N N . GLU A 1 94 ? 7.599 -17.057 -4.231 1.00 71.00 94 GLU A N 1
ATOM 714 C CA . GLU A 1 94 ? 8.757 -17.383 -3.405 1.00 71.00 94 GLU A CA 1
ATOM 715 C C . GLU A 1 94 ? 9.816 -16.279 -3.503 1.00 71.00 94 GLU A C 1
ATOM 717 O O . GLU A 1 94 ? 10.316 -15.815 -2.484 1.00 71.00 94 GLU A O 1
ATOM 722 N N . VAL A 1 95 ? 10.084 -15.783 -4.716 1.00 75.25 95 VAL A N 1
ATOM 723 C CA . VAL A 1 95 ? 11.035 -14.689 -4.960 1.00 75.25 95 VAL A CA 1
ATOM 724 C C . VAL A 1 95 ? 10.500 -13.369 -4.411 1.00 75.25 95 VAL A C 1
ATOM 726 O O . VAL A 1 95 ? 11.232 -12.646 -3.741 1.00 75.25 95 VAL A O 1
ATOM 729 N N . LYS A 1 96 ? 9.214 -13.051 -4.630 1.00 71.06 96 LYS A N 1
ATOM 730 C CA . LYS A 1 96 ? 8.603 -11.825 -4.073 1.00 71.06 96 LYS A CA 1
ATOM 731 C C . LYS A 1 96 ? 8.733 -11.781 -2.552 1.00 71.06 96 LYS A C 1
ATOM 733 O O . LYS A 1 96 ? 9.021 -10.726 -1.994 1.00 71.06 96 LYS A O 1
ATOM 738 N N . ASN A 1 97 ? 8.550 -12.923 -1.896 1.00 66.31 97 ASN A N 1
ATOM 739 C CA . ASN A 1 97 ? 8.609 -13.024 -0.445 1.00 66.31 97 ASN A CA 1
ATOM 740 C C . ASN A 1 97 ? 10.041 -12.887 0.112 1.00 66.31 97 ASN A C 1
ATOM 742 O O . ASN A 1 97 ? 10.184 -12.431 1.242 1.00 66.31 97 ASN A O 1
ATOM 746 N N . THR A 1 98 ? 11.095 -13.206 -0.653 1.00 71.94 98 THR A N 1
ATOM 747 C CA . THR A 1 98 ? 12.490 -13.022 -0.199 1.00 71.94 98 THR A CA 1
ATOM 748 C C . THR A 1 98 ? 13.022 -11.610 -0.417 1.00 71.94 98 THR A C 1
ATOM 750 O O . THR A 1 98 ? 13.842 -11.143 0.371 1.00 71.94 98 THR A O 1
ATOM 753 N N . ILE A 1 99 ? 12.562 -10.915 -1.460 1.00 76.94 99 ILE A N 1
A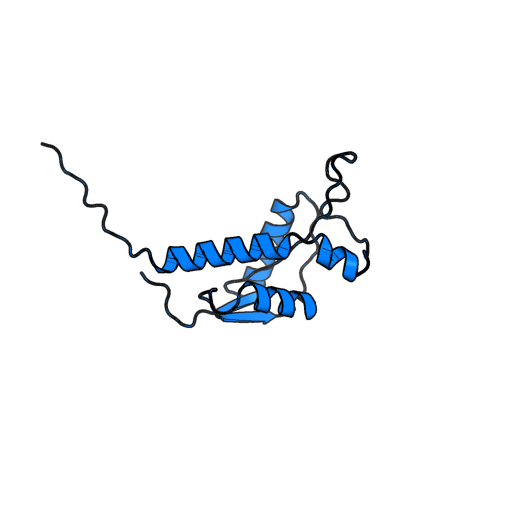TOM 754 C CA . ILE A 1 99 ? 13.048 -9.567 -1.797 1.00 76.94 99 ILE A CA 1
ATOM 755 C C . ILE A 1 99 ? 12.185 -8.442 -1.221 1.00 76.94 99 ILE A C 1
ATOM 757 O O . ILE A 1 99 ? 12.548 -7.275 -1.337 1.00 76.94 99 ILE A O 1
ATOM 761 N N . SER A 1 100 ? 11.020 -8.752 -0.647 1.00 75.62 100 SER A N 1
ATOM 762 C CA . SER A 1 100 ? 10.098 -7.720 -0.177 1.00 75.62 100 SER A CA 1
ATOM 763 C C . SER A 1 100 ? 10.635 -6.980 1.049 1.00 75.62 100 SER A C 1
ATOM 765 O O . SER A 1 100 ? 10.992 -7.570 2.066 1.00 75.62 100 SER A O 1
ATOM 767 N N . HIS A 1 101 ? 10.583 -5.650 0.992 1.00 82.88 101 HIS A N 1
ATOM 768 C CA . HIS A 1 101 ? 10.870 -4.774 2.129 1.00 82.88 101 HIS A CA 1
ATOM 769 C C . HIS A 1 101 ? 9.653 -4.583 3.058 1.00 82.88 101 HIS A C 1
ATOM 771 O O . HIS A 1 101 ? 9.743 -3.823 4.024 1.00 82.88 101 HIS A O 1
ATOM 777 N N . ARG A 1 102 ? 8.534 -5.287 2.807 1.00 84.75 102 ARG A N 1
ATOM 778 C CA . ARG A 1 102 ? 7.270 -5.182 3.561 1.00 84.75 102 ARG A CA 1
ATOM 779 C C . ARG A 1 102 ? 7.479 -5.319 5.065 1.00 84.75 102 ARG A C 1
ATOM 781 O O . ARG A 1 102 ? 6.995 -4.478 5.816 1.00 84.75 102 ARG A O 1
ATOM 788 N N . TYR A 1 103 ? 8.249 -6.324 5.491 1.00 83.69 103 TYR A N 1
ATOM 789 C CA . TYR A 1 103 ? 8.580 -6.528 6.905 1.00 83.69 103 TYR A CA 1
ATOM 790 C C . TYR A 1 103 ? 9.167 -5.265 7.538 1.00 83.69 103 TYR A C 1
ATOM 792 O O . TYR A 1 103 ? 8.682 -4.807 8.565 1.00 83.69 103 TYR A O 1
ATOM 800 N N . ARG A 1 104 ? 10.182 -4.669 6.902 1.00 85.44 104 ARG A N 1
ATOM 801 C CA . ARG A 1 104 ? 10.882 -3.499 7.448 1.00 85.44 104 ARG A CA 1
ATOM 802 C C . ARG A 1 104 ? 9.965 -2.282 7.526 1.00 85.44 104 ARG A C 1
ATOM 804 O O . ARG A 1 104 ? 9.960 -1.605 8.547 1.00 85.44 104 ARG A O 1
ATOM 811 N N . ALA A 1 105 ? 9.181 -2.032 6.476 1.00 87.81 105 ALA A N 1
ATOM 812 C CA . ALA A 1 105 ? 8.259 -0.901 6.427 1.00 87.81 105 ALA A CA 1
ATOM 813 C C . ALA A 1 105 ? 7.160 -1.011 7.497 1.00 87.81 105 ALA A C 1
ATOM 815 O O . ALA A 1 105 ? 6.946 -0.074 8.265 1.00 87.81 105 ALA A O 1
ATOM 816 N N . LEU A 1 106 ? 6.505 -2.172 7.596 1.00 88.56 106 LEU A N 1
ATOM 817 C CA . LEU A 1 106 ? 5.435 -2.394 8.570 1.00 88.56 106 LEU A CA 1
ATOM 818 C C . LEU A 1 106 ? 5.956 -2.456 10.008 1.00 88.56 106 LEU A C 1
ATOM 820 O O . LEU A 1 106 ? 5.295 -1.938 10.904 1.00 88.56 106 LEU A O 1
ATOM 824 N N . ALA A 1 107 ? 7.144 -3.023 10.240 1.00 85.88 107 ALA A N 1
ATOM 825 C CA . ALA A 1 107 ? 7.771 -3.019 11.559 1.00 85.88 107 ALA A CA 1
ATOM 826 C C . ALA A 1 107 ? 8.101 -1.590 12.020 1.00 85.88 107 ALA A C 1
ATOM 828 O O . ALA A 1 107 ? 7.733 -1.216 13.132 1.00 85.88 107 ALA A O 1
ATOM 829 N N . ALA A 1 108 ? 8.710 -0.772 11.152 1.00 87.62 108 ALA A N 1
ATOM 830 C CA . ALA A 1 108 ? 9.008 0.629 11.452 1.00 87.62 108 ALA A CA 1
ATOM 831 C C . ALA A 1 108 ? 7.729 1.446 11.712 1.00 87.62 108 ALA A C 1
ATOM 833 O O . ALA A 1 108 ? 7.668 2.232 12.656 1.00 87.62 108 ALA A O 1
ATOM 834 N N . MET A 1 109 ? 6.680 1.221 10.913 1.00 90.00 109 MET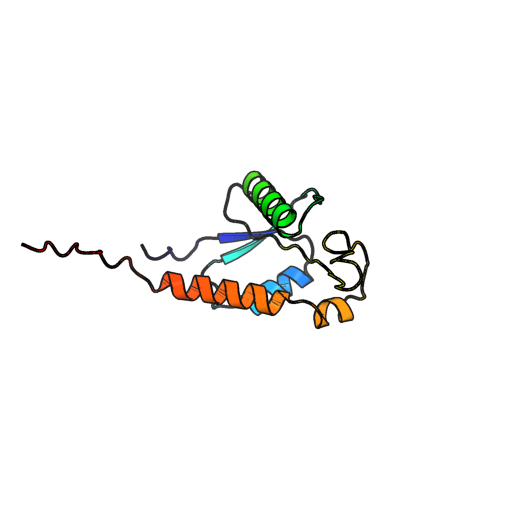 A N 1
ATOM 835 C CA . MET A 1 109 ? 5.370 1.835 11.130 1.00 90.00 109 MET A CA 1
ATOM 836 C C . MET A 1 109 ? 4.777 1.421 12.482 1.00 90.00 109 MET A C 1
ATOM 838 O O . MET A 1 109 ? 4.319 2.277 13.238 1.00 90.00 109 MET A O 1
ATOM 842 N N . SER A 1 110 ? 4.792 0.123 12.805 1.00 86.94 110 SER A N 1
ATOM 843 C CA . SER A 1 110 ? 4.282 -0.374 14.083 1.00 86.94 110 SER A CA 1
ATOM 844 C C . SER A 1 110 ? 5.015 0.270 15.250 1.00 86.94 110 SER A C 1
ATOM 846 O O . SER A 1 110 ? 4.366 0.774 16.158 1.00 86.94 110 SER A O 1
ATOM 848 N N . GLU A 1 111 ? 6.347 0.295 15.210 1.00 87.44 111 GLU A N 1
ATOM 849 C CA . GLU A 1 111 ? 7.173 0.899 16.252 1.00 87.44 111 GLU A CA 1
ATOM 850 C C . GLU A 1 111 ? 6.844 2.385 16.457 1.00 87.44 111 GLU A C 1
ATOM 852 O O . GLU A 1 111 ? 6.636 2.816 17.593 1.00 87.44 111 GLU A O 1
ATOM 857 N N . HIS A 1 112 ? 6.694 3.147 15.369 1.00 88.44 112 HIS A N 1
ATOM 858 C CA . HIS A 1 112 ? 6.307 4.557 15.426 1.00 88.44 112 HIS A CA 1
ATOM 859 C C . HIS A 1 112 ? 4.971 4.768 16.159 1.00 88.44 112 HIS A C 1
ATOM 861 O O . HIS A 1 112 ? 4.864 5.614 17.051 1.00 88.44 112 HIS A O 1
ATOM 867 N N . PHE A 1 113 ? 3.944 3.979 15.827 1.00 84.88 113 PHE A N 1
ATOM 868 C CA . PHE A 1 113 ? 2.631 4.103 16.467 1.00 84.88 113 PHE A CA 1
ATOM 869 C C . PHE A 1 113 ? 2.598 3.558 17.900 1.00 84.88 113 PHE A C 1
ATOM 871 O O . PHE A 1 113 ? 1.857 4.095 18.726 1.00 84.88 113 PHE A O 1
ATOM 878 N N . SER A 1 114 ? 3.408 2.548 18.231 1.00 81.62 114 SER A N 1
ATOM 879 C CA . SER A 1 114 ? 3.555 2.075 19.611 1.00 81.62 114 SER A CA 1
ATOM 880 C C . SER A 1 114 ? 4.203 3.139 20.509 1.00 81.62 114 SER A C 1
ATOM 882 O O . SER A 1 114 ? 3.752 3.342 21.634 1.00 81.62 114 SER A O 1
ATOM 884 N N . GLN A 1 115 ? 5.226 3.852 20.021 1.00 77.19 115 GLN A N 1
ATOM 885 C CA . GLN A 1 115 ? 5.929 4.885 20.794 1.00 77.19 115 GLN A CA 1
ATOM 886 C C . GLN A 1 115 ? 5.073 6.143 21.000 1.00 77.19 115 GLN A C 1
ATOM 888 O O . GLN A 1 115 ? 5.008 6.666 22.113 1.00 77.19 115 GLN A O 1
ATOM 893 N N . ASN A 1 116 ? 4.352 6.591 19.968 1.00 67.25 116 ASN A N 1
ATOM 894 C CA . ASN A 1 116 ? 3.527 7.803 20.039 1.00 67.25 116 ASN A CA 1
ATOM 895 C C . ASN A 1 116 ? 2.314 7.682 20.975 1.00 67.25 116 ASN A C 1
ATOM 897 O O . ASN A 1 116 ? 1.809 8.695 21.455 1.00 67.25 116 ASN A O 1
ATOM 901 N N . ASN A 1 117 ? 1.855 6.464 21.275 1.00 59.69 117 ASN A N 1
ATOM 902 C CA . ASN A 1 117 ? 0.797 6.248 22.264 1.00 59.69 117 ASN A CA 1
ATOM 903 C C . ASN A 1 117 ? 1.269 6.412 23.718 1.00 59.69 117 ASN A C 1
ATOM 905 O O . ASN A 1 117 ? 0.427 6.599 24.597 1.00 59.69 117 ASN A O 1
ATOM 909 N N . ASN A 1 118 ? 2.582 6.404 23.973 1.00 53.03 118 ASN A N 1
ATOM 910 C CA . ASN A 1 118 ? 3.157 6.634 25.303 1.00 53.03 118 ASN A CA 1
ATOM 911 C C . ASN A 1 118 ? 3.495 8.110 25.577 1.00 53.03 118 ASN A C 1
ATOM 913 O O . ASN A 1 118 ? 3.777 8.476 26.720 1.00 53.03 118 ASN A O 1
ATOM 917 N N . THR A 1 119 ? 3.433 8.986 24.572 1.00 47.53 119 THR A N 1
ATOM 918 C CA . THR A 1 119 ? 3.713 10.418 24.730 1.00 47.53 119 THR A CA 1
ATOM 919 C C . THR A 1 119 ? 2.420 11.193 24.986 1.00 47.53 119 THR A C 1
ATOM 921 O O . THR A 1 119 ? 1.734 11.675 24.084 1.00 47.53 119 THR A O 1
ATOM 924 N N . SER A 1 120 ? 2.072 11.340 26.264 1.00 42.34 120 SER A N 1
ATOM 925 C CA . SER A 1 120 ? 1.115 12.360 26.716 1.00 42.34 120 SER A CA 1
ATOM 926 C C . SER A 1 120 ? 1.586 13.756 26.265 1.00 42.34 120 SER A C 1
ATOM 928 O O . SER A 1 120 ? 2.796 13.995 26.255 1.00 42.34 120 SER A O 1
ATOM 930 N N . PRO A 1 121 ? 0.697 14.722 25.957 1.00 44.75 121 PRO A N 1
ATOM 931 C CA . PRO A 1 121 ? 1.123 16.099 25.746 1.00 44.75 121 PRO A CA 1
ATOM 932 C C . PRO A 1 121 ? 1.589 16.666 27.091 1.00 44.75 121 PRO A C 1
ATOM 934 O O . PRO A 1 121 ? 0.763 17.019 27.928 1.00 44.75 121 PRO A O 1
ATOM 937 N N . GLN A 1 122 ? 2.899 16.733 27.322 1.00 42.56 122 GLN A N 1
ATOM 938 C CA . GLN A 1 122 ? 3.420 17.608 28.365 1.00 42.56 122 GLN A CA 1
ATOM 939 C C . GLN A 1 122 ? 3.307 19.050 27.871 1.00 42.56 122 GLN A C 1
ATOM 941 O O . GLN A 1 122 ? 3.822 19.413 26.812 1.00 42.56 122 GLN A O 1
ATOM 946 N N . GLU A 1 123 ? 2.571 19.850 28.639 1.00 41.59 123 GLU A N 1
ATOM 947 C CA . GLU A 1 123 ? 2.430 21.289 28.480 1.00 41.59 123 GLU A CA 1
ATOM 948 C C . GLU A 1 123 ? 3.806 21.934 28.278 1.00 41.59 123 GLU A C 1
ATOM 950 O O . GLU A 1 123 ? 4.657 21.925 29.170 1.00 41.59 123 GLU A O 1
ATOM 955 N N . LYS A 1 124 ? 4.025 22.555 27.116 1.00 40.47 124 LYS A N 1
ATOM 956 C CA . LYS A 1 124 ? 5.095 23.541 26.965 1.00 40.47 124 LYS A CA 1
ATOM 957 C C . LYS A 1 124 ? 4.719 24.759 27.814 1.00 40.47 124 LYS A C 1
ATOM 959 O O . LYS A 1 124 ? 4.139 25.714 27.302 1.00 40.47 124 LYS A O 1
ATOM 964 N N . LYS A 1 125 ? 5.034 24.738 29.114 1.00 40.06 125 LYS A N 1
ATOM 965 C CA . LYS A 1 125 ? 5.095 25.963 29.918 1.00 40.06 125 LYS A CA 1
ATOM 966 C C . LYS A 1 125 ? 6.176 26.852 29.303 1.00 40.06 125 LYS A C 1
ATOM 968 O O . LYS A 1 125 ? 7.362 26.541 29.381 1.00 40.06 125 LYS A O 1
ATOM 973 N N . LYS A 1 126 ? 5.747 27.935 28.648 1.00 41.25 126 LYS A N 1
ATOM 974 C CA . LYS A 1 126 ? 6.609 29.067 28.294 1.00 41.25 126 LYS A CA 1
ATOM 975 C C . LYS A 1 126 ? 7.312 29.525 29.573 1.00 41.25 126 LYS A C 1
ATOM 977 O O . LYS A 1 126 ? 6.638 29.923 30.519 1.00 41.25 126 LYS A O 1
ATOM 982 N N . LYS A 1 127 ? 8.645 29.465 29.598 1.00 39.53 127 LYS A N 1
ATOM 983 C CA . LYS A 1 127 ? 9.425 30.300 30.510 1.00 39.53 127 LYS A CA 1
ATOM 984 C C . LYS A 1 127 ? 9.247 31.740 30.045 1.00 39.53 127 LYS A C 1
ATOM 986 O O . LYS A 1 127 ? 9.545 32.069 28.901 1.00 39.53 127 LYS A O 1
ATOM 991 N N . GLN A 1 128 ? 8.651 32.525 30.924 1.00 41.78 128 GLN A N 1
ATOM 992 C CA . GLN A 1 128 ? 8.645 33.974 30.900 1.00 41.78 128 GLN A CA 1
ATOM 993 C C . GLN A 1 128 ? 9.999 34.368 31.503 1.00 41.78 128 GLN A C 1
ATOM 995 O O . GLN A 1 128 ? 10.287 33.970 32.631 1.00 41.78 128 GLN A O 1
ATOM 1000 N N . GLU A 1 129 ? 10.868 34.984 30.707 1.00 45.16 129 GLU A N 1
ATOM 1001 C CA . GLU A 1 129 ? 12.085 35.635 31.199 1.00 45.16 129 GLU A CA 1
ATOM 1002 C C . GLU A 1 129 ? 11.757 37.117 31.388 1.00 45.16 129 GLU A C 1
ATOM 1004 O O . GLU A 1 129 ? 11.153 37.730 30.501 1.00 45.16 129 GLU A O 1
ATOM 1009 N N . ASP A 1 130 ? 12.079 37.602 32.587 1.00 42.53 130 ASP A N 1
ATOM 1010 C CA . ASP A 1 130 ? 12.109 39.012 32.983 1.00 42.53 130 ASP A CA 1
ATOM 1011 C C . ASP A 1 130 ? 13.219 39.782 32.247 1.00 42.53 130 ASP A C 1
ATOM 1013 O O . ASP A 1 130 ? 14.277 39.170 31.957 1.00 42.53 130 ASP A O 1
#

Organism: NCBI:txid230148

InterPro domains:
  IPR002637 RdgB/HAM1 [PF01725] (9-87)
  IPR002637 RdgB/HAM1 [PTHR11067] (7-87)
  IPR029001 Inosine triphosphate pyrophosphatase-like [G3DSA:3.90.950.10] (2-88)
  IPR029001 Inosine triphosphate pyrophosphatase-like [SSF52972] (8-114)